Protein AF-A0A6A6SL37-F1 (afdb_monomer)

Radius of gyration: 22.67 Å; Cα contacts (8 Å, |Δi|>4): 51; chains: 1; bounding box: 58×33×56 Å

Secondary structure (DSSP, 8-state):
---------------GGG--STT-PPPGGGSSGGGHHHHH--TT-S----TTS--S-HHHHHHT-SSHHHHHHHHHHHHHHHHHHHHT--GGG--TTS-GGGGT--HHHHHHHHHHHHHHTT-

Mean predicted aligned error: 15.98 Å

pLDDT: mean 70.72, std 13.11, range [42.38, 87.75]

Sequence (123 aa):
MSSNVDIQSIIGLVPTADRSDKSYVTPAATNTSVFDILHEMDGSSHGPVNLEDPGPDFSGKFQRSATDEEASTIAVSALLQKLSRTLSLQMDSIAVSEPLSTYGIDSLLGIELRTWIGREFEC

Structure (mmCIF, N/CA/C/O backbone):
data_AF-A0A6A6SL37-F1
#
_entry.id   AF-A0A6A6SL37-F1
#
loop_
_atom_site.group_PDB
_atom_site.id
_atom_site.type_symbol
_atom_site.label_atom_id
_atom_site.label_alt_id
_atom_site.label_comp_id
_atom_site.label_asym_id
_atom_site.label_entity_id
_atom_site.label_seq_id
_atom_site.pdbx_PDB_ins_code
_atom_site.Cartn_x
_atom_site.Cartn_y
_atom_site.Cartn_z
_atom_site.occupancy
_atom_site.B_iso_or_equiv
_atom_site.auth_seq_id
_atom_site.auth_comp_id
_atom_site.auth_asym_id
_atom_site.auth_atom_id
_atom_site.pdbx_PDB_model_num
ATOM 1 N N . MET A 1 1 ? 43.478 -12.344 -37.665 1.00 43.12 1 MET A N 1
ATOM 2 C CA . MET A 1 1 ? 43.466 -10.951 -37.171 1.00 43.12 1 MET A CA 1
ATOM 3 C C . MET A 1 1 ? 42.742 -10.977 -35.837 1.00 43.12 1 MET A C 1
ATOM 5 O O . MET A 1 1 ? 41.523 -11.040 -35.826 1.00 43.12 1 MET A O 1
ATOM 9 N N . SER A 1 2 ? 43.486 -11.102 -34.737 1.00 44.41 2 SER A N 1
ATOM 10 C CA . SER A 1 2 ? 42.910 -11.184 -33.390 1.00 44.41 2 SER A CA 1
ATOM 11 C C . SER A 1 2 ? 42.631 -9.770 -32.897 1.00 44.41 2 SER A C 1
ATOM 13 O O . SER A 1 2 ? 43.567 -9.040 -32.579 1.00 44.41 2 SER A O 1
ATOM 15 N N . SER A 1 3 ? 41.363 -9.363 -32.892 1.00 53.72 3 SER A N 1
ATOM 16 C CA . SER A 1 3 ? 40.937 -8.102 -32.285 1.00 53.72 3 SER A CA 1
ATOM 17 C C . SER A 1 3 ? 41.150 -8.204 -30.776 1.00 53.72 3 SER A C 1
ATOM 19 O O . SER A 1 3 ? 40.556 -9.056 -30.119 1.00 53.72 3 SER A O 1
ATOM 21 N N . ASN A 1 4 ? 42.060 -7.390 -30.244 1.00 47.75 4 ASN A N 1
ATOM 22 C CA . ASN A 1 4 ? 42.332 -7.310 -28.815 1.00 47.75 4 ASN A CA 1
ATOM 23 C C . ASN A 1 4 ? 41.121 -6.630 -28.156 1.00 47.75 4 ASN A C 1
ATOM 25 O O . ASN A 1 4 ? 40.841 -5.468 -28.443 1.00 47.75 4 ASN A O 1
ATOM 29 N N . VAL A 1 5 ? 40.347 -7.382 -27.374 1.00 58.91 5 VAL A N 1
ATOM 30 C CA . VAL A 1 5 ? 39.223 -6.832 -26.610 1.00 58.91 5 VAL A CA 1
ATOM 31 C C . VAL A 1 5 ? 39.808 -6.237 -25.336 1.00 58.91 5 VAL A C 1
ATOM 33 O O . VAL A 1 5 ? 40.185 -6.970 -24.425 1.00 58.91 5 VAL A O 1
ATOM 36 N N . ASP A 1 6 ? 39.918 -4.913 -25.304 1.00 58.09 6 ASP A N 1
ATOM 37 C CA . ASP A 1 6 ? 40.299 -4.162 -24.112 1.00 58.09 6 ASP A CA 1
ATOM 38 C C . ASP A 1 6 ? 39.097 -4.126 -23.155 1.00 58.09 6 ASP A C 1
ATOM 40 O O . ASP A 1 6 ? 38.045 -3.573 -23.480 1.00 58.09 6 ASP A O 1
ATOM 44 N N . ILE A 1 7 ? 39.217 -4.796 -22.007 1.00 57.81 7 ILE A N 1
ATOM 45 C CA . ILE A 1 7 ? 38.164 -4.854 -20.987 1.00 57.81 7 ILE A CA 1
ATOM 46 C C . ILE A 1 7 ? 38.528 -3.854 -19.895 1.00 57.81 7 ILE A C 1
ATOM 48 O O . ILE A 1 7 ? 39.472 -4.077 -19.138 1.00 57.81 7 ILE A O 1
ATOM 52 N N . GLN A 1 8 ? 37.758 -2.772 -19.788 1.00 62.53 8 GLN A N 1
ATOM 53 C CA . GLN A 1 8 ? 37.917 -1.779 -18.727 1.00 62.53 8 GLN A CA 1
ATOM 54 C C . GLN A 1 8 ? 36.755 -1.858 -17.738 1.00 62.53 8 GLN A C 1
ATOM 56 O O . GLN A 1 8 ? 35.589 -1.793 -18.124 1.00 62.53 8 GLN A O 1
ATOM 61 N N . SER A 1 9 ? 37.082 -1.990 -16.451 1.00 63.50 9 SER A N 1
ATOM 62 C CA . SER A 1 9 ? 36.104 -1.890 -15.367 1.00 63.50 9 SER A CA 1
ATOM 63 C C . SER A 1 9 ? 35.866 -0.417 -15.043 1.00 63.50 9 SER A C 1
ATOM 65 O O . SER A 1 9 ? 36.803 0.293 -14.678 1.00 63.50 9 SER A O 1
ATOM 67 N N . ILE A 1 10 ? 34.624 0.046 -15.188 1.00 61.62 10 ILE A N 1
ATOM 68 C CA . ILE A 1 10 ? 34.210 1.408 -14.839 1.00 61.62 10 ILE A CA 1
ATOM 69 C C . ILE A 1 10 ? 33.379 1.310 -13.559 1.00 61.62 10 ILE A C 1
ATOM 71 O O . ILE A 1 10 ? 32.275 0.770 -13.567 1.00 61.62 10 ILE A O 1
ATOM 75 N N . ILE A 1 11 ? 33.926 1.811 -12.451 1.00 61.91 11 ILE A N 1
ATOM 76 C CA . ILE A 1 11 ? 33.271 1.842 -11.138 1.00 61.91 11 ILE A CA 1
ATOM 77 C C . ILE A 1 11 ? 32.997 3.305 -10.791 1.00 61.91 11 ILE A C 1
ATOM 79 O O . ILE A 1 11 ? 33.868 4.151 -10.977 1.00 61.91 11 ILE A O 1
ATOM 83 N N . GLY A 1 12 ? 31.803 3.601 -10.273 1.00 57.00 12 GLY A N 1
ATOM 84 C CA . GLY A 1 12 ? 31.431 4.961 -9.869 1.00 57.00 12 GLY A CA 1
ATOM 85 C C . GLY A 1 12 ? 30.866 5.820 -11.000 1.00 57.00 12 GLY A C 1
ATOM 86 O O . GLY A 1 12 ? 31.107 7.024 -11.029 1.00 57.00 12 GLY A O 1
ATOM 87 N N . LEU A 1 13 ? 30.126 5.219 -11.938 1.00 64.94 13 LEU A N 1
ATOM 88 C CA . LEU A 1 13 ? 29.377 5.987 -12.927 1.00 64.94 13 LEU A CA 1
ATOM 89 C C . LEU A 1 13 ? 28.265 6.769 -12.211 1.00 64.94 13 LEU A C 1
ATOM 91 O O . LEU A 1 13 ? 27.286 6.184 -11.751 1.00 64.94 13 LEU A O 1
ATOM 95 N N . VAL A 1 14 ? 28.443 8.081 -12.093 1.00 60.78 14 VAL A N 1
ATOM 96 C CA . VAL A 1 14 ? 27.416 8.985 -11.572 1.00 60.78 14 VAL A CA 1
ATOM 97 C C . VAL A 1 14 ? 26.472 9.393 -12.713 1.00 60.78 14 VAL A C 1
ATOM 99 O O . VAL A 1 14 ? 26.963 9.685 -13.812 1.00 60.78 14 VAL A O 1
ATOM 102 N N . PRO A 1 15 ? 25.140 9.408 -12.505 1.00 61.88 15 PRO A N 1
ATOM 103 C CA . PRO A 1 15 ? 24.201 9.964 -13.475 1.00 61.88 15 PRO A CA 1
ATOM 104 C C . PRO A 1 15 ? 24.580 11.400 -13.846 1.00 61.88 15 PRO A C 1
ATOM 106 O O . PRO A 1 15 ? 24.973 12.192 -12.987 1.00 61.88 15 PRO A O 1
ATOM 109 N N . THR A 1 16 ? 24.446 11.763 -15.122 1.00 57.84 16 THR A N 1
ATOM 110 C CA . THR A 1 16 ? 24.877 13.081 -15.620 1.00 57.84 16 THR A CA 1
ATOM 111 C C . THR A 1 16 ? 24.127 14.242 -14.942 1.00 57.84 16 THR A C 1
ATOM 113 O O . THR A 1 16 ? 24.664 15.344 -14.870 1.00 57.84 16 THR A O 1
ATOM 116 N N . ALA A 1 17 ? 22.937 14.003 -14.380 1.00 57.19 17 ALA A N 1
ATOM 117 C CA . ALA A 1 17 ? 22.161 14.996 -13.630 1.00 57.19 17 ALA A CA 1
ATOM 118 C C . ALA A 1 17 ? 22.800 15.418 -12.290 1.00 57.19 17 ALA A C 1
ATOM 120 O O . ALA A 1 17 ? 22.644 16.561 -11.870 1.00 57.19 17 ALA A O 1
ATOM 121 N N . ASP A 1 18 ? 23.577 14.542 -11.647 1.00 54.62 18 ASP A N 1
ATOM 122 C CA . ASP A 1 18 ? 24.293 14.831 -10.390 1.00 54.62 18 ASP A CA 1
ATOM 123 C C . ASP A 1 18 ? 25.704 15.413 -10.650 1.00 54.62 18 ASP A C 1
ATOM 125 O O . ASP A 1 18 ? 26.537 15.593 -9.763 1.00 54.62 18 ASP A O 1
ATOM 129 N N . ARG A 1 19 ? 26.001 15.763 -11.908 1.00 59.38 19 ARG A N 1
ATOM 130 C CA . ARG A 1 19 ? 27.325 16.186 -12.382 1.00 59.38 19 ARG A CA 1
ATOM 131 C C . ARG A 1 19 ? 27.595 17.676 -12.149 1.00 59.38 19 ARG A C 1
ATOM 133 O O . ARG A 1 19 ? 27.947 18.414 -13.069 1.00 59.38 19 ARG A O 1
ATOM 140 N N . SER A 1 20 ? 27.435 18.115 -10.906 1.00 55.16 20 SER A N 1
ATOM 141 C CA . SER A 1 20 ? 27.660 19.512 -10.510 1.00 55.16 20 SER A CA 1
ATOM 142 C C . SER A 1 20 ? 29.085 19.788 -9.998 1.00 55.16 20 SER A C 1
ATOM 144 O O . SER A 1 20 ? 29.453 20.953 -9.847 1.00 55.16 20 SER A O 1
ATOM 146 N N . ASP A 1 21 ? 29.914 18.756 -9.769 1.00 52.38 21 ASP A N 1
ATOM 147 C CA . ASP A 1 21 ? 31.297 18.914 -9.290 1.00 52.38 21 ASP A CA 1
ATOM 148 C C . ASP A 1 21 ? 32.352 18.892 -10.418 1.00 52.38 21 ASP A C 1
ATOM 150 O O . ASP A 1 21 ? 32.337 18.073 -11.342 1.00 52.38 21 ASP A O 1
ATOM 154 N N . LYS A 1 22 ? 33.295 19.835 -10.342 1.00 52.88 22 LYS A N 1
ATOM 155 C CA . LYS A 1 22 ? 34.121 20.348 -11.450 1.00 52.88 22 LYS A CA 1
ATOM 156 C C . LYS A 1 22 ? 35.290 19.443 -11.890 1.00 52.88 22 LYS A C 1
ATOM 158 O O . LYS A 1 22 ? 36.218 19.937 -12.525 1.00 52.88 22 LYS A O 1
ATOM 163 N N . SER A 1 23 ? 35.270 18.137 -11.612 1.00 55.53 23 SER A N 1
ATOM 164 C CA . SER A 1 23 ? 36.400 17.246 -11.956 1.00 55.53 23 SER A CA 1
ATOM 165 C C . SER A 1 23 ? 36.032 15.882 -12.553 1.00 55.53 23 SER A C 1
ATOM 167 O O . SER A 1 23 ? 36.896 15.013 -12.650 1.00 55.53 23 SER A O 1
ATOM 169 N N . TYR A 1 24 ? 34.790 15.664 -12.997 1.00 61.81 24 TYR A N 1
ATOM 170 C CA . TYR A 1 24 ? 34.427 14.396 -13.639 1.00 61.81 24 TYR A CA 1
ATOM 171 C C . TYR A 1 24 ? 34.760 14.412 -15.142 1.00 61.81 24 TYR A C 1
ATOM 173 O O . TYR A 1 24 ? 34.157 15.156 -15.922 1.00 61.81 24 TYR A O 1
ATOM 181 N N . VAL A 1 25 ? 35.717 13.580 -15.565 1.00 63.81 25 VAL A N 1
ATOM 182 C CA . VAL A 1 25 ? 36.043 13.329 -16.979 1.00 63.81 25 VAL A CA 1
ATOM 183 C C . VAL A 1 25 ? 35.194 12.157 -17.458 1.00 63.81 25 VAL A C 1
ATOM 185 O O . VAL A 1 25 ? 35.303 11.061 -16.919 1.00 63.81 25 VAL A O 1
ATOM 188 N N . THR A 1 26 ? 34.350 12.372 -18.470 1.00 60.75 26 THR A N 1
ATOM 189 C CA . THR A 1 26 ? 33.577 11.273 -19.068 1.00 60.75 26 THR A CA 1
ATOM 190 C C . THR A 1 26 ? 34.539 10.307 -19.758 1.00 60.75 26 THR A C 1
ATOM 192 O O . THR A 1 26 ? 35.241 10.732 -20.680 1.00 60.75 26 THR A O 1
ATOM 195 N N . PRO A 1 27 ? 34.579 9.020 -19.378 1.00 69.25 27 PRO A N 1
ATOM 196 C CA . PRO A 1 27 ? 35.365 8.044 -20.115 1.00 69.25 27 PRO A CA 1
ATOM 197 C C . PRO A 1 27 ? 34.751 7.839 -21.506 1.00 69.25 27 PRO A C 1
ATOM 199 O O . PRO A 1 27 ? 33.547 7.613 -21.632 1.00 69.25 27 PRO A O 1
ATOM 202 N N . ALA A 1 28 ? 35.574 7.893 -22.558 1.00 66.38 28 ALA A N 1
ATOM 203 C CA . ALA A 1 28 ? 35.127 7.859 -23.957 1.00 66.38 28 ALA A CA 1
ATOM 204 C C . ALA A 1 28 ? 34.249 6.638 -24.312 1.00 66.38 28 ALA A C 1
ATOM 206 O O . ALA A 1 28 ? 33.397 6.732 -25.191 1.00 66.38 28 ALA A O 1
ATOM 207 N N . ALA A 1 29 ? 34.398 5.522 -23.589 1.00 65.50 29 ALA A N 1
ATOM 208 C CA . ALA A 1 29 ? 33.581 4.315 -23.744 1.00 65.50 29 ALA A CA 1
ATOM 209 C C . ALA A 1 29 ? 32.082 4.525 -23.434 1.00 65.50 29 ALA A C 1
ATOM 211 O O . ALA A 1 29 ? 31.237 3.791 -23.945 1.00 65.50 29 ALA A O 1
ATOM 212 N N . THR A 1 30 ? 31.742 5.545 -22.639 1.00 65.62 30 THR A N 1
ATOM 213 C CA . THR A 1 30 ? 30.353 5.871 -22.251 1.00 65.62 30 THR A CA 1
ATOM 214 C C . THR A 1 30 ? 29.643 6.795 -23.247 1.00 65.62 30 THR A C 1
ATOM 216 O O . THR A 1 30 ? 28.460 7.085 -23.091 1.00 65.62 30 THR A O 1
ATOM 219 N N . ASN A 1 31 ? 30.342 7.227 -24.305 1.00 66.38 31 ASN A N 1
ATOM 220 C CA . ASN A 1 31 ? 29.783 8.005 -25.413 1.00 66.38 31 ASN A CA 1
ATOM 221 C C . ASN A 1 31 ? 29.324 7.087 -26.561 1.00 66.38 31 ASN A C 1
ATOM 223 O O . ASN A 1 31 ? 29.685 7.276 -27.723 1.00 66.38 31 ASN A O 1
ATOM 227 N N . THR A 1 32 ? 28.605 6.023 -26.216 1.00 74.81 32 THR A N 1
ATOM 228 C CA . THR A 1 32 ? 28.048 5.061 -27.169 1.00 74.81 32 THR A CA 1
ATOM 229 C C . THR A 1 32 ? 26.557 4.906 -26.910 1.00 74.8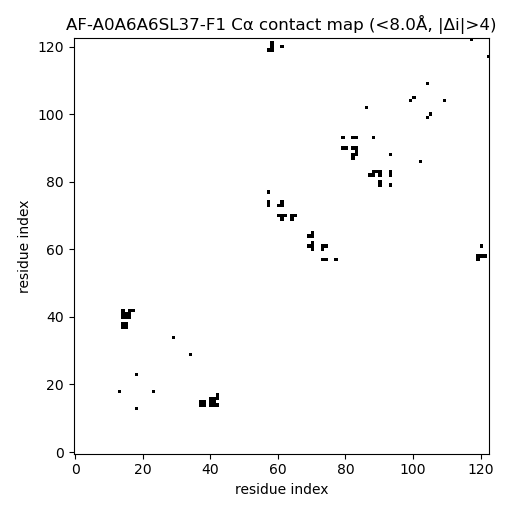1 32 THR A C 1
ATOM 231 O O . THR A 1 32 ? 26.103 5.075 -25.781 1.00 74.81 32 THR A O 1
ATOM 234 N N . SER A 1 33 ? 25.793 4.561 -27.950 1.00 67.38 33 SER A N 1
ATOM 235 C CA . SER A 1 33 ? 24.326 4.572 -27.869 1.00 67.38 33 SER A CA 1
ATOM 236 C C . SER A 1 33 ? 23.746 3.588 -26.841 1.00 67.38 33 SER A C 1
ATOM 238 O O . SER A 1 33 ? 22.665 3.800 -26.307 1.00 67.38 33 SER A O 1
ATOM 240 N N . VAL A 1 34 ? 24.496 2.547 -26.457 1.00 74.44 34 VAL A N 1
ATOM 241 C CA . VAL A 1 34 ? 24.083 1.626 -25.379 1.00 74.44 34 VAL A CA 1
ATOM 242 C C . VAL A 1 34 ? 23.994 2.300 -24.004 1.00 74.44 34 VAL A C 1
ATOM 244 O O . VAL A 1 34 ? 23.340 1.767 -23.112 1.00 74.44 34 VAL A O 1
ATOM 247 N N . PHE A 1 35 ? 24.625 3.464 -23.831 1.00 69.38 35 PHE A N 1
ATOM 248 C CA . PHE A 1 35 ? 24.573 4.253 -22.603 1.00 69.38 35 PHE A CA 1
ATOM 249 C C . PHE A 1 35 ? 23.637 5.466 -22.700 1.00 69.38 35 PHE A C 1
ATOM 251 O O . PHE A 1 35 ? 23.518 6.180 -21.709 1.00 69.38 35 PHE A O 1
ATOM 258 N N . ASP A 1 36 ? 22.930 5.686 -23.821 1.00 68.50 36 ASP A N 1
ATOM 259 C CA . ASP A 1 36 ? 21.962 6.794 -23.967 1.00 68.50 36 ASP A CA 1
ATOM 260 C C . ASP A 1 36 ? 20.890 6.767 -22.868 1.00 68.50 36 ASP A C 1
ATOM 262 O O . ASP A 1 36 ? 20.525 7.809 -22.337 1.00 68.50 36 ASP A O 1
ATOM 266 N N . ILE A 1 37 ? 20.461 5.575 -22.440 1.00 66.75 37 ILE A N 1
ATOM 267 C CA . ILE A 1 37 ? 19.490 5.414 -21.346 1.00 66.75 37 ILE A CA 1
ATOM 268 C C . ILE A 1 37 ? 20.036 6.007 -20.038 1.00 66.75 37 ILE A C 1
ATOM 270 O O . ILE A 1 37 ? 19.299 6.645 -19.297 1.00 66.75 37 ILE A O 1
ATOM 274 N N . LEU A 1 38 ? 21.337 5.854 -19.764 1.00 62.06 38 LEU A N 1
ATOM 275 C CA . LEU A 1 38 ? 21.967 6.441 -18.576 1.00 62.06 38 LEU A CA 1
ATOM 276 C C . LEU A 1 38 ? 22.142 7.962 -18.701 1.00 62.06 38 LEU A C 1
ATOM 278 O O . LEU A 1 38 ? 22.206 8.647 -17.682 1.00 62.06 38 LEU A O 1
ATOM 282 N N . HIS A 1 39 ? 22.224 8.491 -19.928 1.00 61.50 39 HIS A N 1
ATOM 283 C CA . HIS A 1 39 ? 22.208 9.937 -20.187 1.00 61.50 39 HIS A CA 1
ATOM 284 C C . HIS A 1 39 ? 20.806 10.535 -20.038 1.00 61.50 39 HIS A C 1
ATOM 286 O O . HIS A 1 39 ? 20.687 11.681 -19.616 1.00 61.50 39 HIS A O 1
ATOM 292 N N . GLU A 1 40 ? 19.763 9.765 -20.357 1.00 58.44 40 GLU A N 1
ATOM 293 C CA . GLU A 1 40 ? 18.356 10.167 -20.236 1.00 58.44 40 GLU A CA 1
ATOM 294 C C . GLU A 1 40 ? 17.802 9.995 -18.814 1.00 58.44 40 GLU A C 1
ATOM 296 O O . GLU A 1 40 ? 16.834 10.660 -18.446 1.00 58.44 40 GLU A O 1
ATOM 301 N N . MET A 1 41 ? 18.441 9.156 -17.991 1.00 58.06 41 MET A N 1
ATOM 302 C CA . MET A 1 41 ? 18.180 9.039 -16.555 1.00 58.06 41 MET A CA 1
ATOM 303 C C . MET A 1 41 ? 18.603 10.322 -15.824 1.00 58.06 41 MET A C 1
ATOM 305 O O . MET A 1 41 ? 19.590 10.370 -15.088 1.00 58.06 41 MET A O 1
ATOM 309 N N . ASP A 1 42 ? 17.820 11.380 -16.014 1.00 54.28 42 ASP A N 1
ATOM 310 C CA . ASP A 1 42 ? 17.731 12.473 -15.069 1.00 54.28 42 ASP A CA 1
ATOM 311 C C . ASP A 1 42 ? 17.355 11.869 -13.711 1.00 54.28 42 ASP A C 1
ATOM 313 O O . ASP A 1 42 ? 16.414 11.069 -13.605 1.00 54.28 42 ASP A O 1
ATOM 317 N N . GLY A 1 43 ? 18.111 12.225 -12.669 1.00 52.72 43 GLY A N 1
ATOM 318 C CA . GLY A 1 43 ? 17.919 11.738 -11.299 1.00 52.72 43 GLY A CA 1
ATOM 319 C C . GLY A 1 43 ? 16.527 12.024 -10.717 1.00 52.72 43 GLY A C 1
ATOM 320 O O . GLY A 1 43 ? 16.263 11.648 -9.579 1.00 52.72 43 GLY A O 1
ATOM 321 N N . SER A 1 44 ? 15.630 12.646 -11.486 1.00 52.06 44 SER A N 1
ATOM 322 C CA . SER A 1 44 ? 14.250 12.956 -11.129 1.00 52.06 44 SER A CA 1
ATOM 323 C C . SER A 1 44 ? 13.207 11.996 -11.713 1.00 52.06 44 SER A C 1
ATOM 325 O O . SER A 1 44 ? 12.018 12.282 -11.612 1.00 52.06 44 SER A O 1
ATOM 327 N N . SER A 1 45 ? 13.583 10.838 -12.272 1.00 47.19 45 SER A N 1
ATOM 328 C CA . SER A 1 45 ? 12.598 9.793 -12.636 1.00 47.19 45 SER A CA 1
ATOM 329 C C . SER A 1 45 ? 12.136 8.936 -11.443 1.00 47.19 45 SER A C 1
ATOM 331 O O . SER A 1 45 ? 11.603 7.849 -11.612 1.00 47.19 45 SER A O 1
ATOM 333 N N . HIS A 1 46 ? 12.305 9.419 -10.214 1.00 49.09 46 HIS A N 1
ATOM 334 C CA . HIS A 1 46 ? 11.235 9.327 -9.225 1.00 49.09 46 HIS A CA 1
ATOM 335 C C . HIS A 1 46 ? 10.659 10.733 -9.126 1.00 49.09 46 HIS A C 1
ATOM 337 O O . HIS A 1 46 ? 10.997 11.502 -8.226 1.00 49.09 46 HIS A O 1
ATOM 343 N N . GLY A 1 47 ? 9.806 11.101 -10.088 1.00 42.38 47 GLY A N 1
ATOM 344 C CA . GLY A 1 47 ? 8.904 12.215 -9.839 1.00 42.38 47 GLY A CA 1
ATOM 345 C C . GLY A 1 47 ? 8.187 11.868 -8.537 1.00 42.38 47 GLY A C 1
ATOM 346 O O . GLY A 1 47 ? 7.822 10.697 -8.389 1.00 42.38 47 GLY A O 1
ATOM 347 N N . PRO A 1 48 ? 8.044 12.794 -7.569 1.00 46.00 48 PRO A N 1
ATOM 348 C CA . PRO A 1 48 ? 7.278 12.493 -6.376 1.00 46.00 48 PRO A CA 1
ATOM 349 C C . PRO A 1 48 ? 5.942 11.975 -6.883 1.00 46.00 48 PRO A C 1
ATOM 351 O O . PRO A 1 48 ? 5.192 12.715 -7.525 1.00 46.00 48 PRO A O 1
ATOM 354 N N . VAL A 1 49 ? 5.676 10.681 -6.676 1.00 49.38 49 VAL A N 1
ATOM 355 C CA . VAL A 1 49 ? 4.316 10.184 -6.774 1.00 49.38 49 VAL A CA 1
ATOM 356 C C . VAL A 1 49 ? 3.562 11.134 -5.865 1.00 49.38 49 VAL A C 1
ATOM 358 O O . VAL A 1 49 ? 3.893 11.257 -4.685 1.00 49.38 49 VAL A O 1
ATOM 361 N N . ASN A 1 50 ? 2.702 11.966 -6.448 1.00 48.28 50 ASN A N 1
ATOM 362 C CA . ASN A 1 50 ? 1.995 12.971 -5.683 1.00 48.28 50 ASN A CA 1
ATOM 363 C C . ASN A 1 50 ? 1.019 12.185 -4.798 1.00 48.28 50 ASN A C 1
ATOM 365 O O . ASN A 1 50 ? -0.074 11.801 -5.200 1.00 48.28 50 ASN A O 1
ATOM 369 N N . LEU A 1 51 ? 1.517 11.810 -3.621 1.00 52.72 51 LEU A N 1
ATOM 370 C CA . LEU A 1 51 ? 0.848 11.027 -2.591 1.00 52.72 51 LEU A CA 1
ATOM 371 C C . LEU A 1 51 ? -0.110 11.919 -1.783 1.00 52.72 51 LEU A C 1
ATOM 373 O O . LEU A 1 51 ? -0.683 11.430 -0.815 1.00 52.72 51 LEU A O 1
ATOM 377 N N . GLU A 1 52 ? -0.245 13.191 -2.176 1.00 51.25 52 GLU A N 1
ATOM 378 C CA . GLU A 1 52 ? -1.084 14.245 -1.591 1.00 51.25 52 GLU A CA 1
ATOM 379 C C . GLU A 1 52 ? -2.438 14.377 -2.296 1.00 51.25 52 GLU A C 1
ATOM 381 O O . GLU A 1 52 ? -3.190 15.311 -2.025 1.00 51.25 52 GLU A O 1
ATOM 386 N N . ASP A 1 53 ? -2.773 13.454 -3.200 1.00 54.00 53 ASP A N 1
ATOM 387 C CA . ASP A 1 53 ? -4.150 13.341 -3.654 1.00 54.00 53 ASP A CA 1
ATOM 388 C C . ASP A 1 53 ? -5.041 13.102 -2.427 1.00 54.00 53 ASP A C 1
ATOM 390 O O . ASP A 1 53 ? -4.790 12.135 -1.693 1.00 54.00 53 ASP A O 1
ATOM 394 N N . PRO A 1 54 ? -6.036 13.973 -2.177 1.00 54.03 54 PRO A N 1
ATOM 395 C CA . PRO A 1 54 ? -6.958 13.822 -1.071 1.00 54.03 54 PRO A CA 1
ATOM 396 C C . PRO A 1 54 ? -7.862 12.635 -1.390 1.00 54.03 54 PRO A C 1
ATOM 398 O O . PRO A 1 54 ? -8.990 12.772 -1.868 1.00 54.03 54 PRO A O 1
ATOM 401 N N . GLY A 1 55 ? -7.335 11.442 -1.128 1.00 60.28 55 GLY A N 1
ATOM 402 C CA . GLY A 1 55 ? -8.133 10.253 -0.959 1.00 60.28 55 GLY A CA 1
ATOM 403 C C . GLY A 1 55 ? -9.192 10.490 0.125 1.00 60.28 55 GLY A C 1
ATOM 404 O O . GLY A 1 55 ? -9.202 11.524 0.798 1.00 60.28 55 GLY A O 1
ATOM 405 N N . PRO A 1 56 ? -10.122 9.543 0.302 1.00 65.00 56 PRO A N 1
ATOM 406 C CA . PRO A 1 56 ? -11.085 9.581 1.392 1.00 65.00 56 PRO A CA 1
ATOM 407 C C . PRO A 1 56 ? -10.395 9.982 2.698 1.00 65.00 56 PRO A C 1
ATOM 409 O O . PRO A 1 56 ? -9.314 9.484 2.984 1.00 65.00 56 PRO A O 1
ATOM 412 N N . ASP A 1 57 ? -11.024 10.860 3.477 1.00 77.25 57 ASP A N 1
ATOM 413 C CA . ASP A 1 57 ? -10.510 11.334 4.766 1.00 77.25 57 ASP A CA 1
ATOM 414 C C . ASP A 1 57 ? -10.440 10.159 5.767 1.00 77.25 57 ASP A C 1
ATOM 416 O O . ASP A 1 57 ? -11.375 9.895 6.531 1.00 77.25 57 ASP A O 1
ATOM 420 N N . PHE A 1 58 ? -9.393 9.338 5.651 1.00 80.88 58 PHE A N 1
ATOM 421 C CA . PHE A 1 58 ? -9.157 8.170 6.494 1.00 80.88 58 PHE A CA 1
ATOM 422 C C . PHE A 1 58 ? -8.604 8.605 7.839 1.00 80.88 58 PHE A C 1
ATOM 424 O O . PHE A 1 58 ? -9.018 8.040 8.844 1.00 80.88 58 PHE A O 1
ATOM 431 N N . SER A 1 59 ? -7.765 9.645 7.863 1.00 79.25 59 SER A N 1
ATOM 432 C CA . SER A 1 59 ? -7.257 10.252 9.092 1.00 79.25 59 SER A CA 1
ATOM 433 C C . SER A 1 59 ? -8.394 10.698 10.021 1.00 79.25 59 SER A C 1
ATOM 435 O O . SER A 1 59 ? -8.489 10.230 11.157 1.00 79.25 59 SER A O 1
ATOM 437 N N . GLY A 1 60 ? -9.364 11.482 9.531 1.00 80.44 60 GLY A N 1
ATOM 438 C CA . GLY A 1 60 ? -10.494 11.925 10.351 1.00 80.44 60 GLY A CA 1
ATOM 439 C C . GLY A 1 60 ? -11.472 10.806 10.712 1.00 80.44 60 GLY A C 1
ATOM 440 O O . GLY A 1 60 ? -12.083 10.852 11.779 1.00 80.44 60 GLY A O 1
ATOM 441 N N . LYS A 1 61 ? -11.617 9.764 9.880 1.00 81.62 61 LYS A N 1
ATOM 442 C CA . LYS A 1 61 ? -12.388 8.559 10.247 1.00 81.62 61 LYS A CA 1
ATOM 443 C C . LYS A 1 61 ? -11.692 7.744 11.335 1.00 81.62 61 LYS A C 1
ATOM 445 O O . LYS A 1 61 ? -12.353 7.307 12.274 1.00 81.62 61 LYS A O 1
ATOM 450 N N . PHE A 1 62 ? -10.379 7.578 11.230 1.00 82.81 62 PHE A N 1
ATOM 451 C CA . PHE A 1 62 ? -9.557 6.863 12.198 1.00 82.81 62 PHE A CA 1
ATOM 452 C C . PHE A 1 62 ? -9.588 7.571 13.558 1.00 82.81 62 PHE A C 1
ATOM 454 O O . PHE A 1 62 ? -9.912 6.947 14.562 1.00 82.81 62 PHE A O 1
ATOM 461 N N . GLN A 1 63 ? -9.401 8.896 13.584 1.00 82.50 63 GLN A N 1
ATOM 462 C CA . GLN A 1 63 ? -9.488 9.700 14.811 1.00 82.50 63 GLN A CA 1
ATOM 463 C C . GLN A 1 63 ? -10.884 9.684 15.455 1.00 82.50 63 GLN A C 1
ATOM 465 O O . GLN A 1 63 ? -11.012 9.831 16.669 1.00 82.50 63 GLN A O 1
ATOM 470 N N . ARG A 1 64 ? -11.946 9.527 14.655 1.00 82.50 64 ARG A N 1
ATOM 471 C CA . ARG A 1 64 ? -13.339 9.539 15.131 1.00 82.50 64 ARG A CA 1
ATOM 472 C C . ARG A 1 64 ? -13.897 8.150 15.447 1.00 82.50 64 ARG A C 1
ATOM 474 O O . ARG A 1 64 ? -15.057 8.050 15.845 1.00 82.50 64 ARG A O 1
ATOM 481 N N . SER A 1 65 ? -13.090 7.106 15.271 1.00 83.25 65 SER A N 1
ATOM 482 C CA . SER A 1 65 ? -13.456 5.725 15.577 1.00 83.25 65 SER A CA 1
ATOM 483 C C . SER A 1 65 ? -13.614 5.542 17.082 1.00 83.25 65 SER A C 1
ATOM 485 O O . SER A 1 65 ? -12.753 5.938 17.864 1.00 83.25 65 SER A O 1
ATOM 487 N N . ALA A 1 66 ? -14.725 4.940 17.502 1.00 77.38 66 ALA A N 1
ATOM 488 C CA . ALA A 1 66 ? -15.017 4.741 18.923 1.00 77.38 66 ALA A CA 1
ATOM 489 C C . ALA A 1 66 ? -14.353 3.482 19.507 1.00 77.38 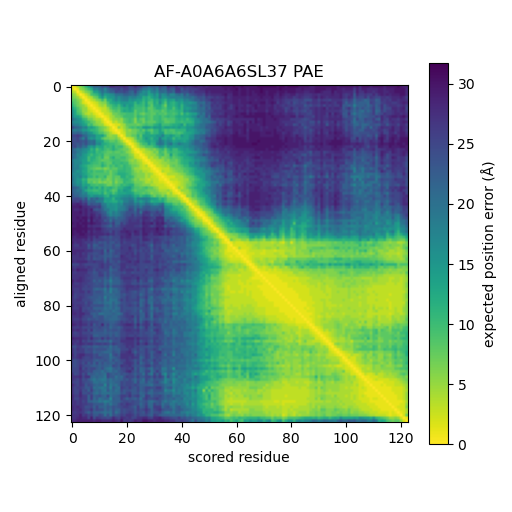66 ALA A C 1
ATOM 491 O O . ALA A 1 66 ? -14.254 3.347 20.727 1.00 77.38 66 ALA A O 1
ATOM 492 N N . THR A 1 67 ? -13.933 2.548 18.650 1.00 86.75 67 THR A N 1
ATOM 493 C CA . THR A 1 67 ? -13.371 1.250 19.041 1.00 86.75 67 THR A CA 1
ATOM 494 C C . THR A 1 67 ? -12.146 0.889 18.209 1.00 86.75 67 THR A C 1
ATOM 496 O O . THR A 1 67 ? -12.006 1.312 17.062 1.00 86.75 67 THR A O 1
ATOM 499 N N . ASP A 1 68 ? -11.272 0.076 18.803 1.00 84.50 68 ASP A N 1
ATOM 500 C CA . ASP A 1 68 ? -10.028 -0.399 18.186 1.00 84.50 68 ASP A CA 1
ATOM 501 C C . ASP A 1 68 ? -10.289 -1.236 16.917 1.00 84.50 68 ASP A C 1
ATOM 503 O O . ASP A 1 68 ? -9.605 -1.079 15.909 1.00 84.50 68 ASP A O 1
ATOM 507 N N . GLU A 1 69 ? -11.356 -2.044 16.911 1.00 86.44 69 GLU A N 1
ATOM 508 C CA . GLU A 1 69 ? -11.785 -2.817 15.733 1.00 86.44 69 GLU A CA 1
ATOM 509 C C . GLU A 1 69 ? -12.196 -1.920 14.554 1.00 86.44 69 GLU A C 1
ATOM 511 O O . GLU A 1 69 ? -11.868 -2.202 13.396 1.00 86.44 69 GLU A O 1
ATOM 516 N N . GLU A 1 70 ? -12.889 -0.815 14.837 1.00 84.38 70 GLU A N 1
ATOM 517 C CA . GLU A 1 70 ? -13.333 0.140 13.821 1.00 84.38 70 GLU A CA 1
ATOM 518 C C . GLU A 1 70 ? -12.135 0.919 13.253 1.00 84.38 70 GLU A C 1
ATOM 520 O O . GLU A 1 70 ? -11.976 1.014 12.033 1.00 84.38 70 GLU A O 1
ATOM 525 N N . ALA A 1 71 ? -11.224 1.355 14.129 1.00 84.94 71 ALA A N 1
ATOM 526 C CA . ALA A 1 71 ? -9.974 2.011 13.752 1.00 84.94 71 ALA A CA 1
ATOM 527 C C . ALA A 1 71 ? -9.077 1.093 12.899 1.00 84.94 71 ALA A C 1
ATOM 529 O O . ALA A 1 71 ? -8.566 1.513 11.859 1.00 84.94 71 ALA A O 1
ATOM 530 N N . SER A 1 72 ? -8.941 -0.179 13.285 1.00 85.38 72 SER A N 1
ATOM 531 C CA . SER A 1 72 ? -8.197 -1.198 12.535 1.00 85.38 72 SER A CA 1
ATOM 532 C C . SER A 1 72 ? -8.777 -1.408 11.135 1.00 85.38 72 SER A C 1
ATOM 534 O O . SER A 1 72 ? -8.050 -1.378 10.141 1.00 85.38 72 SER A O 1
ATOM 536 N N . THR A 1 73 ? -10.103 -1.521 11.025 1.00 86.81 73 THR A N 1
ATOM 537 C CA . THR A 1 73 ? -10.785 -1.672 9.730 1.00 86.81 73 THR A CA 1
ATOM 538 C C . THR A 1 73 ? -10.527 -0.470 8.819 1.00 86.81 73 THR A C 1
ATOM 540 O O . THR A 1 73 ? -10.238 -0.630 7.629 1.00 86.81 73 THR A O 1
ATOM 543 N N . ILE A 1 74 ? -10.574 0.742 9.377 1.00 87.62 74 ILE A N 1
ATOM 544 C CA . ILE A 1 74 ? -10.283 1.978 8.644 1.00 87.62 74 ILE A CA 1
ATOM 545 C C . ILE A 1 74 ? -8.821 2.004 8.188 1.00 87.62 74 ILE A C 1
ATOM 547 O O . ILE A 1 74 ? -8.570 2.254 7.007 1.00 87.62 74 ILE A O 1
ATOM 551 N N . ALA A 1 75 ? -7.872 1.666 9.062 1.00 86.19 75 ALA A N 1
ATOM 552 C CA . ALA A 1 75 ? -6.453 1.619 8.722 1.00 86.19 75 ALA A CA 1
ATOM 553 C C . ALA A 1 75 ? -6.148 0.605 7.607 1.00 86.19 75 ALA A C 1
ATOM 555 O O . ALA A 1 75 ? -5.463 0.933 6.638 1.00 86.19 75 ALA A O 1
ATOM 556 N N . VAL A 1 76 ? -6.714 -0.603 7.689 1.00 86.81 76 VAL A N 1
ATOM 557 C CA . VAL A 1 76 ? -6.563 -1.642 6.657 1.00 86.81 76 VAL A CA 1
ATOM 558 C C . VAL A 1 76 ? -7.160 -1.185 5.325 1.00 86.81 76 VAL A C 1
ATOM 560 O O . VAL A 1 76 ? -6.538 -1.368 4.279 1.00 86.81 76 VAL A O 1
ATOM 563 N N . SER A 1 77 ? -8.331 -0.542 5.342 1.00 86.88 77 SER A N 1
ATOM 564 C CA . SER A 1 77 ? -8.962 -0.031 4.118 1.00 86.88 77 SER A CA 1
ATOM 565 C C . SER A 1 77 ? -8.136 1.072 3.442 1.00 86.88 77 SER A C 1
ATOM 567 O O . SER A 1 77 ? -7.985 1.065 2.217 1.00 86.88 77 SER A O 1
ATOM 569 N N . ALA A 1 78 ? -7.538 1.967 4.233 1.00 87.00 78 ALA A N 1
ATOM 570 C CA . ALA A 1 78 ? -6.656 3.022 3.750 1.00 87.00 78 ALA A CA 1
ATOM 571 C C . ALA A 1 78 ? -5.376 2.434 3.139 1.00 87.00 78 ALA A C 1
ATOM 573 O O . ALA A 1 78 ? -4.966 2.830 2.047 1.00 87.00 78 ALA A O 1
ATOM 574 N N . LEU A 1 79 ? -4.782 1.436 3.804 1.00 84.94 79 LEU A N 1
ATOM 575 C CA . LEU A 1 79 ? -3.613 0.706 3.312 1.00 84.94 79 LEU A CA 1
ATOM 576 C C . LEU A 1 79 ? -3.898 -0.001 1.986 1.00 84.94 79 LEU A C 1
ATOM 578 O O . LEU A 1 79 ? -3.117 0.135 1.046 1.00 84.94 79 LEU A O 1
ATOM 582 N N . LEU A 1 80 ? -5.022 -0.714 1.874 1.00 85.56 80 LEU A N 1
ATOM 583 C CA . LEU A 1 80 ? -5.405 -1.397 0.635 1.00 85.56 80 LEU A CA 1
ATOM 584 C C . LEU A 1 80 ? -5.613 -0.414 -0.511 1.00 85.56 80 LEU A C 1
ATOM 586 O O . LEU A 1 80 ? -5.147 -0.661 -1.622 1.00 85.56 80 LEU A O 1
ATOM 590 N N . GLN A 1 81 ? -6.273 0.714 -0.250 1.00 85.31 81 GLN A N 1
ATOM 591 C CA . GLN A 1 81 ? -6.456 1.734 -1.271 1.00 85.31 81 G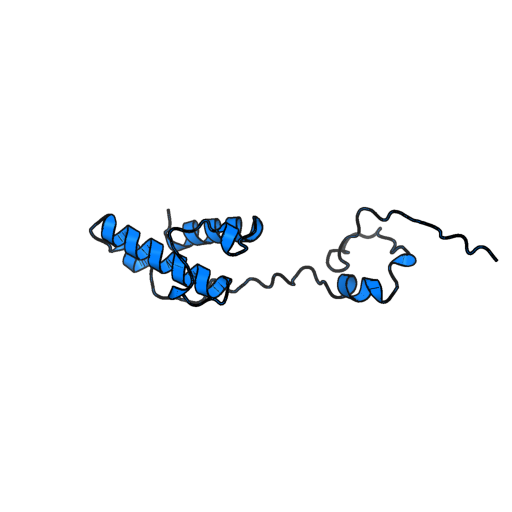LN A CA 1
ATOM 592 C C . GLN A 1 81 ? -5.109 2.333 -1.695 1.00 85.31 81 GLN A C 1
ATOM 594 O O . GLN A 1 81 ? -4.849 2.480 -2.892 1.00 85.31 81 GLN A O 1
ATOM 599 N N . LYS A 1 82 ? -4.218 2.604 -0.737 1.00 84.06 82 LYS A N 1
ATOM 600 C CA . LYS A 1 82 ? -2.874 3.106 -1.021 1.00 84.06 82 LYS A CA 1
ATOM 601 C C . LYS A 1 82 ? -2.088 2.139 -1.898 1.00 84.06 82 LYS A C 1
ATOM 603 O O . LYS A 1 82 ? -1.569 2.541 -2.935 1.00 84.06 82 LYS A O 1
ATOM 608 N N . LEU A 1 83 ? -2.069 0.863 -1.523 1.00 83.31 83 LEU A N 1
ATOM 609 C CA . LEU A 1 83 ? -1.397 -0.195 -2.270 1.00 83.31 83 LEU A CA 1
ATOM 610 C C . LEU A 1 83 ? -1.999 -0.388 -3.663 1.00 83.31 83 LEU A C 1
ATOM 612 O O . LEU A 1 83 ? -1.250 -0.481 -4.629 1.00 83.31 83 LEU A O 1
ATOM 616 N N . SER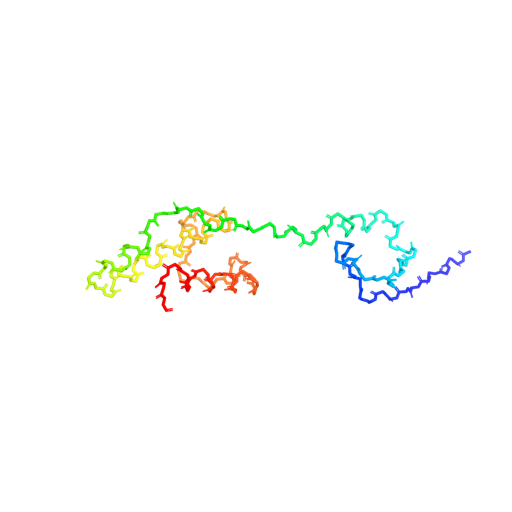 A 1 84 ? -3.329 -0.372 -3.796 1.00 83.56 84 SER A N 1
ATOM 617 C CA . SER A 1 84 ? -4.009 -0.486 -5.095 1.00 83.56 84 SER A CA 1
ATOM 618 C C . SER A 1 84 ? -3.586 0.620 -6.060 1.00 83.56 84 SER A C 1
ATOM 620 O O . SER A 1 84 ? -3.342 0.367 -7.237 1.00 83.56 84 SER A O 1
ATOM 622 N N . ARG A 1 85 ? -3.401 1.840 -5.543 1.00 81.88 85 ARG A N 1
ATOM 623 C CA . ARG A 1 85 ? -2.982 2.994 -6.335 1.00 81.88 85 ARG A CA 1
ATOM 624 C C . ARG A 1 85 ? -1.509 2.908 -6.705 1.00 81.88 85 ARG A C 1
ATOM 626 O O . ARG A 1 85 ? -1.167 3.096 -7.866 1.00 81.88 85 ARG A O 1
ATOM 633 N N . THR A 1 86 ? -0.652 2.605 -5.734 1.00 81.00 86 THR A N 1
ATOM 634 C CA . THR A 1 86 ? 0.795 2.495 -5.945 1.00 81.00 86 THR A CA 1
ATOM 635 C C . THR A 1 86 ? 1.142 1.366 -6.914 1.00 81.00 86 THR A C 1
ATOM 637 O O . THR A 1 86 ? 1.990 1.539 -7.781 1.00 81.00 86 THR A O 1
ATOM 640 N N . LEU A 1 87 ? 0.461 0.223 -6.805 1.00 81.38 87 LEU A N 1
ATOM 641 C CA . LEU A 1 87 ? 0.704 -0.956 -7.637 1.00 81.38 87 LEU A CA 1
ATOM 642 C C . LEU A 1 87 ? -0.152 -0.980 -8.914 1.00 81.38 87 LEU A C 1
ATOM 644 O O . LEU A 1 87 ? 0.014 -1.875 -9.737 1.00 81.38 87 LEU A O 1
ATOM 648 N N . SER A 1 88 ? -1.070 -0.020 -9.090 1.00 80.69 88 SER A N 1
ATOM 649 C CA . SER A 1 88 ? -2.073 -0.014 -10.171 1.00 80.69 88 SER A CA 1
ATOM 650 C C . SER A 1 88 ? -2.876 -1.325 -10.264 1.00 80.69 88 SER A C 1
ATOM 652 O O . SER A 1 88 ? -3.220 -1.791 -11.350 1.00 80.69 88 SER A O 1
ATOM 654 N N . LEU A 1 89 ? -3.172 -1.926 -9.109 1.00 79.56 89 LEU A N 1
ATOM 655 C CA . LEU A 1 89 ? -3.979 -3.139 -8.960 1.00 79.56 89 LEU A CA 1
ATOM 656 C C . LEU A 1 89 ? -5.378 -2.779 -8.451 1.00 79.56 89 LEU A C 1
ATOM 658 O O . LEU A 1 89 ? -5.586 -1.719 -7.869 1.00 79.56 89 LEU A O 1
ATOM 662 N N . GLN A 1 90 ? -6.357 -3.666 -8.630 1.00 77.56 90 GLN A N 1
ATOM 663 C CA . GLN A 1 90 ? -7.658 -3.497 -7.975 1.00 77.56 90 GLN A CA 1
ATOM 664 C C . GLN A 1 90 ? -7.543 -3.833 -6.481 1.00 77.56 90 GLN A C 1
ATOM 666 O O . GLN A 1 90 ? -6.812 -4.754 -6.123 1.00 77.56 90 GLN A O 1
ATOM 671 N N . MET A 1 91 ? -8.291 -3.138 -5.610 1.00 75.44 91 MET A N 1
ATOM 672 C CA . MET A 1 91 ? -8.309 -3.436 -4.162 1.00 75.44 91 MET A CA 1
ATOM 673 C C . MET A 1 91 ? -8.630 -4.911 -3.871 1.00 75.44 91 MET A C 1
ATOM 675 O O . MET A 1 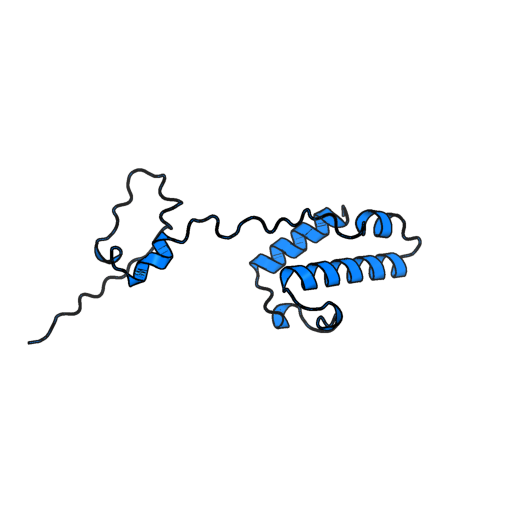91 ? -8.001 -5.497 -3.000 1.00 75.44 91 MET A O 1
ATOM 679 N N . ASP A 1 92 ? -9.534 -5.529 -4.640 1.00 77.31 92 ASP A N 1
ATOM 680 C CA . ASP A 1 92 ? -9.908 -6.950 -4.511 1.00 77.31 92 ASP A CA 1
ATOM 681 C C . ASP A 1 92 ? -8.778 -7.929 -4.875 1.00 77.31 92 ASP A C 1
ATOM 683 O O . ASP A 1 92 ? -8.817 -9.102 -4.519 1.00 77.31 92 ASP A O 1
ATOM 687 N N . SER A 1 93 ? -7.751 -7.467 -5.594 1.00 73.88 93 SER A N 1
ATOM 688 C CA . SER A 1 93 ? -6.588 -8.290 -5.955 1.00 73.88 93 SER A CA 1
ATOM 689 C C . SER A 1 93 ? -5.502 -8.303 -4.873 1.00 73.88 93 SER A C 1
ATOM 691 O O . SER A 1 93 ? -4.505 -9.013 -5.016 1.00 73.88 93 SER A O 1
ATOM 693 N N . ILE A 1 94 ? -5.671 -7.525 -3.799 1.00 77.88 94 ILE A N 1
ATOM 694 C CA . ILE A 1 94 ? -4.705 -7.403 -2.707 1.00 77.88 94 ILE A CA 1
ATOM 695 C C . ILE A 1 94 ? -5.230 -8.194 -1.509 1.00 77.88 94 ILE A C 1
ATOM 697 O O . ILE A 1 94 ? -6.176 -7.794 -0.832 1.00 77.88 94 ILE A O 1
ATOM 701 N N . ALA A 1 95 ? -4.598 -9.329 -1.235 1.00 76.00 95 ALA A N 1
ATOM 702 C CA . ALA A 1 95 ? -4.921 -10.179 -0.107 1.00 76.00 95 ALA A CA 1
ATOM 703 C C . ALA A 1 95 ? -4.166 -9.698 1.137 1.00 76.00 95 ALA A C 1
ATOM 705 O O . ALA A 1 95 ? -2.940 -9.722 1.184 1.00 76.00 95 ALA A O 1
ATOM 706 N N . VAL A 1 96 ? -4.909 -9.333 2.186 1.00 75.19 96 VAL A N 1
ATOM 707 C CA . VAL A 1 96 ? -4.353 -8.914 3.492 1.00 75.19 96 VAL A CA 1
ATOM 708 C C . VAL A 1 96 ? -3.529 -10.031 4.157 1.00 75.19 96 VAL A C 1
ATOM 710 O O . VAL A 1 96 ? -2.672 -9.764 4.991 1.00 75.19 96 VAL A O 1
ATOM 713 N N . SER A 1 97 ? -3.784 -11.291 3.788 1.00 76.19 97 SER A N 1
ATOM 714 C CA . SER A 1 97 ? -3.102 -12.466 4.342 1.00 76.19 97 SER A CA 1
ATOM 715 C C . SER A 1 97 ? -1.766 -12.792 3.664 1.00 76.19 97 SER A C 1
ATOM 717 O O . SER A 1 97 ? -1.041 -13.654 4.163 1.00 76.19 97 SER A O 1
ATOM 719 N N . GLU A 1 98 ? -1.455 -12.165 2.530 1.00 78.44 98 GLU A N 1
ATOM 720 C CA . GLU A 1 98 ? -0.234 -12.430 1.768 1.00 78.44 98 GLU A CA 1
ATOM 721 C C . GLU A 1 98 ? 0.885 -11.463 2.188 1.00 78.44 98 GLU A C 1
ATOM 723 O O . GLU A 1 98 ? 0.626 -10.288 2.473 1.00 78.44 98 GLU A O 1
ATOM 728 N N . PRO A 1 99 ? 2.152 -11.913 2.219 1.00 7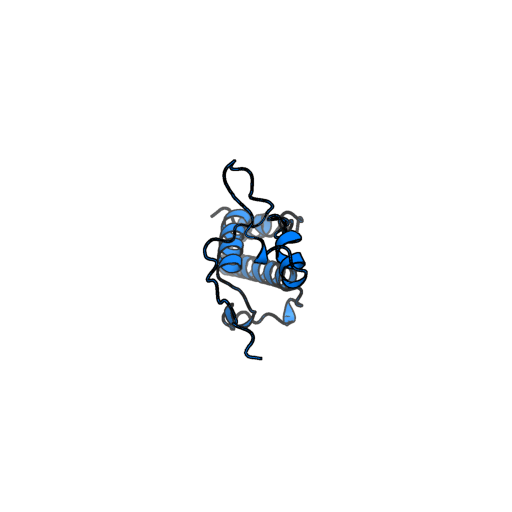8.00 99 PRO A N 1
ATOM 729 C CA . PRO A 1 99 ? 3.265 -11.020 2.494 1.00 78.00 99 PRO A CA 1
ATOM 730 C C . PRO A 1 99 ? 3.398 -9.970 1.383 1.00 78.00 99 PRO A C 1
ATOM 732 O O . PRO A 1 99 ? 3.331 -10.280 0.195 1.00 78.00 99 PRO A O 1
ATOM 735 N N . LEU A 1 100 ? 3.676 -8.721 1.770 1.00 73.06 100 LEU A N 1
ATOM 736 C CA . LEU A 1 100 ? 3.825 -7.591 0.842 1.00 73.06 100 LEU A CA 1
ATOM 737 C C . LEU A 1 100 ? 4.886 -7.834 -0.250 1.00 73.06 100 LEU A C 1
ATOM 739 O O . LEU A 1 100 ? 4.757 -7.325 -1.361 1.00 73.06 100 LEU A O 1
ATOM 743 N N . SER A 1 101 ? 5.899 -8.659 0.028 1.00 75.38 101 SER A N 1
ATOM 744 C CA . SER A 1 101 ? 6.929 -9.052 -0.941 1.00 75.38 101 SER A CA 1
ATOM 745 C C . SER A 1 101 ? 6.367 -9.782 -2.171 1.00 75.38 101 SER A C 1
ATOM 747 O O . SER A 1 101 ? 6.941 -9.652 -3.249 1.00 75.38 101 SER A O 1
ATOM 749 N N . THR A 1 102 ? 5.238 -10.496 -2.051 1.00 78.81 102 THR A N 1
ATOM 750 C CA . THR A 1 102 ? 4.571 -11.165 -3.188 1.00 78.81 102 THR A CA 1
ATOM 751 C C . THR A 1 102 ? 4.088 -10.158 -4.238 1.00 78.81 102 THR A C 1
ATOM 753 O O . THR A 1 102 ? 4.027 -10.476 -5.423 1.00 78.81 102 THR A O 1
ATOM 756 N N . TYR A 1 103 ? 3.808 -8.919 -3.827 1.00 74.62 103 TYR A N 1
ATOM 757 C CA . TYR A 1 103 ? 3.337 -7.843 -4.701 1.00 74.62 103 TYR A CA 1
ATOM 758 C C . TYR A 1 103 ? 4.468 -7.012 -5.325 1.00 74.62 103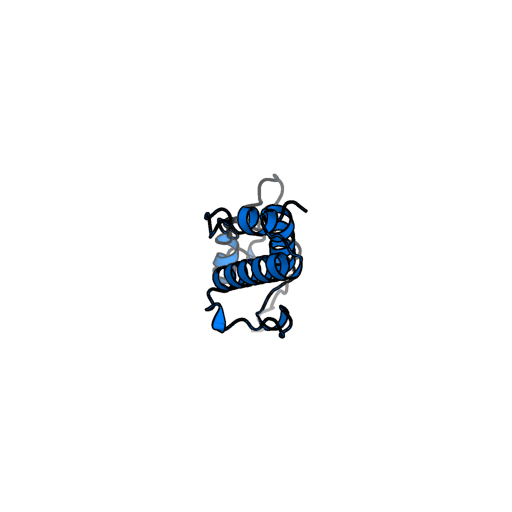 TYR A C 1
ATOM 760 O O . TYR A 1 103 ? 4.205 -5.979 -5.936 1.00 74.62 103 TYR A O 1
ATOM 768 N N . GLY A 1 104 ? 5.727 -7.438 -5.174 1.00 74.25 104 GLY A N 1
ATOM 769 C CA . GLY A 1 104 ? 6.879 -6.704 -5.703 1.00 74.25 104 GLY A CA 1
ATOM 770 C C . GLY A 1 104 ? 7.207 -5.432 -4.920 1.00 74.25 104 GLY A C 1
ATOM 771 O O . GLY A 1 104 ? 7.870 -4.545 -5.452 1.00 74.25 104 GLY A O 1
ATOM 772 N N . ILE A 1 105 ? 6.754 -5.328 -3.663 1.00 80.31 105 ILE A N 1
ATOM 773 C CA . ILE A 1 105 ? 7.163 -4.236 -2.776 1.00 80.31 105 ILE A CA 1
ATOM 774 C C . ILE A 1 105 ? 8.646 -4.411 -2.440 1.00 80.31 105 ILE A C 1
ATOM 776 O O . ILE A 1 105 ? 9.022 -5.300 -1.674 1.00 80.31 105 ILE A O 1
ATOM 780 N N . ASP A 1 106 ? 9.477 -3.554 -3.033 1.00 81.38 106 ASP A N 1
ATOM 781 C CA . ASP A 1 106 ? 10.906 -3.445 -2.742 1.00 81.38 106 ASP A CA 1
ATOM 782 C C . ASP A 1 106 ? 11.161 -2.641 -1.448 1.00 81.38 106 ASP A C 1
ATOM 784 O O . ASP A 1 106 ? 10.263 -2.001 -0.893 1.00 81.38 106 ASP A O 1
ATOM 788 N N . SER A 1 107 ? 12.404 -2.650 -0.961 1.00 84.12 107 SER A N 1
ATOM 789 C CA . SER A 1 107 ? 12.825 -1.917 0.238 1.00 84.12 107 SER A CA 1
ATOM 790 C C . SER A 1 107 ? 12.517 -0.420 0.159 1.00 84.12 107 SER A C 1
ATOM 792 O O . SER A 1 107 ? 12.100 0.159 1.163 1.00 84.12 107 SER A O 1
ATOM 794 N N . LEU A 1 108 ? 12.672 0.207 -1.015 1.00 83.62 108 LEU A N 1
ATOM 795 C CA . LEU A 1 108 ? 12.343 1.627 -1.192 1.00 83.62 108 LEU A CA 1
ATOM 796 C C . LEU A 1 108 ? 10.847 1.886 -0.963 1.00 83.62 108 LEU A C 1
ATOM 798 O O . LEU A 1 108 ? 10.476 2.740 -0.157 1.00 83.62 108 LEU A O 1
ATOM 802 N N . LEU A 1 109 ? 9.999 1.070 -1.589 1.00 80.31 109 LEU A N 1
ATOM 803 C CA . LEU A 1 109 ? 8.550 1.202 -1.487 1.00 80.31 109 LEU A CA 1
ATOM 804 C C . LEU A 1 109 ? 8.046 0.900 -0.066 1.00 80.31 109 LEU A C 1
ATOM 806 O O . LEU A 1 109 ? 7.107 1.533 0.416 1.00 80.31 109 LEU A O 1
ATOM 810 N N . GLY A 1 110 ? 8.705 -0.017 0.650 1.00 81.38 110 GLY A N 1
ATOM 811 C CA . GLY A 1 110 ? 8.441 -0.269 2.068 1.00 81.38 110 GLY A CA 1
ATOM 812 C C . GLY A 1 110 ? 8.741 0.941 2.966 1.00 81.38 110 GLY A C 1
ATOM 813 O O . GLY A 1 110 ? 7.967 1.242 3.879 1.00 81.38 110 GLY A O 1
ATOM 814 N N . ILE A 1 111 ? 9.831 1.669 2.697 1.00 85.06 111 ILE A N 1
ATOM 815 C CA . ILE A 1 111 ? 10.188 2.896 3.429 1.00 85.06 111 ILE A CA 1
ATOM 816 C C . ILE A 1 111 ? 9.175 4.013 3.143 1.00 85.06 111 ILE A C 1
ATOM 818 O 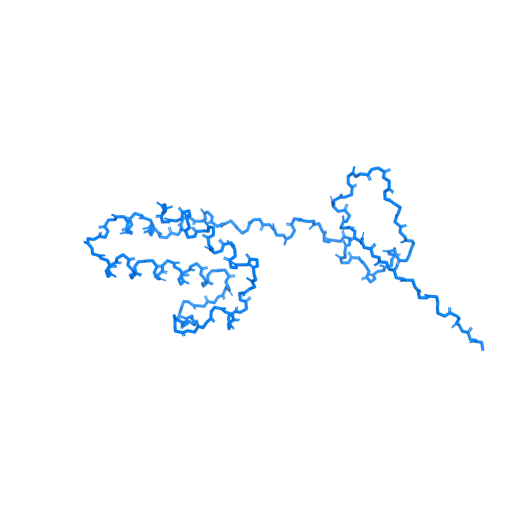O . ILE A 1 111 ? 8.744 4.709 4.071 1.00 85.06 111 ILE A O 1
ATOM 822 N N . GLU A 1 112 ? 8.757 4.169 1.887 1.00 84.00 112 GLU A N 1
ATOM 823 C CA . GLU A 1 112 ? 7.723 5.135 1.504 1.00 84.00 112 GLU A CA 1
ATOM 824 C C . GLU A 1 112 ? 6.381 4.819 2.168 1.00 84.00 112 GLU A C 1
ATOM 826 O O . GLU A 1 112 ? 5.750 5.715 2.734 1.00 84.00 112 GLU A O 1
ATOM 831 N N . LEU A 1 113 ? 5.979 3.544 2.190 1.00 84.75 113 LEU A N 1
ATOM 832 C CA . LEU A 1 113 ? 4.752 3.102 2.850 1.00 84.75 113 LEU A CA 1
ATOM 833 C C . LEU A 1 113 ? 4.778 3.422 4.349 1.00 84.75 113 LEU A C 1
ATOM 835 O O . LEU A 1 113 ? 3.829 4.008 4.865 1.00 84.75 113 LEU A O 1
ATOM 839 N N . ARG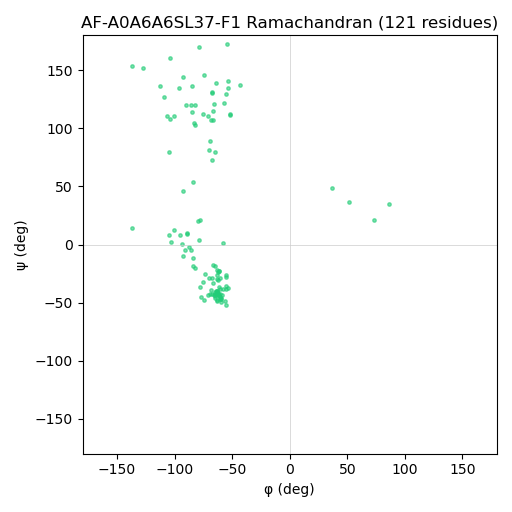 A 1 114 ? 5.883 3.114 5.044 1.00 84.50 114 ARG A N 1
ATOM 840 C CA . ARG A 1 114 ? 6.060 3.458 6.466 1.00 84.50 114 ARG A CA 1
ATOM 841 C C . ARG A 1 114 ? 5.952 4.963 6.704 1.00 84.50 114 ARG A C 1
ATOM 843 O O . ARG A 1 114 ? 5.323 5.391 7.670 1.00 84.50 114 ARG A O 1
ATOM 850 N N . THR A 1 115 ? 6.578 5.757 5.841 1.00 87.75 115 THR A N 1
ATOM 851 C CA . THR A 1 115 ? 6.555 7.223 5.936 1.00 87.75 115 THR A CA 1
ATOM 852 C C . THR A 1 115 ? 5.144 7.766 5.731 1.00 87.75 115 THR A C 1
ATOM 854 O O . THR A 1 115 ? 4.717 8.660 6.459 1.00 87.75 115 THR A O 1
ATOM 857 N N . TRP A 1 116 ? 4.398 7.203 4.778 1.00 86.62 116 TRP A N 1
ATOM 858 C CA . TRP A 1 116 ? 3.010 7.578 4.545 1.00 86.62 116 TRP A CA 1
ATOM 859 C C . TRP A 1 116 ? 2.110 7.216 5.732 1.00 86.62 116 TRP A C 1
ATOM 861 O O . TRP A 1 116 ? 1.358 8.077 6.165 1.00 86.62 116 TRP A O 1
ATOM 871 N N . ILE A 1 117 ? 2.233 6.016 6.315 1.00 85.00 117 ILE A N 1
ATOM 872 C CA . ILE A 1 117 ? 1.443 5.607 7.495 1.00 85.00 117 ILE A CA 1
ATOM 873 C C . ILE A 1 117 ? 1.631 6.598 8.649 1.00 85.00 117 ILE A C 1
ATOM 875 O O . ILE A 1 117 ? 0.651 7.060 9.225 1.00 85.00 117 ILE A O 1
ATOM 879 N N . GLY A 1 118 ? 2.882 6.953 8.964 1.00 84.88 118 GLY A N 1
ATOM 880 C CA . GLY A 1 118 ? 3.174 7.902 10.043 1.00 84.88 118 GLY A CA 1
ATOM 881 C C . GLY A 1 118 ? 2.595 9.298 9.794 1.00 84.88 118 GLY A C 1
ATOM 882 O O . GLY A 1 118 ? 2.224 9.983 10.739 1.00 84.88 118 GLY A O 1
ATOM 883 N N . ARG A 1 119 ? 2.476 9.706 8.524 1.00 84.12 119 ARG A N 1
ATOM 884 C CA . ARG A 1 119 ? 1.833 10.969 8.141 1.00 84.12 119 ARG A CA 1
ATOM 885 C C . ARG A 1 119 ? 0.306 10.885 8.203 1.00 84.12 119 ARG A C 1
ATOM 887 O O . ARG A 1 119 ? -0.321 11.810 8.691 1.00 84.12 119 ARG A O 1
ATOM 894 N N . GLU A 1 120 ? -0.277 9.813 7.674 1.00 81.31 120 GLU A N 1
ATOM 895 C CA . GLU A 1 120 ? -1.729 9.644 7.528 1.00 81.31 120 GLU A CA 1
ATOM 896 C C . GLU A 1 120 ? -2.428 9.486 8.884 1.00 81.31 120 GLU A C 1
ATOM 898 O O . GLU A 1 120 ? -3.506 10.035 9.104 1.00 81.31 120 GLU A O 1
ATOM 903 N N . PHE A 1 121 ? -1.800 8.762 9.812 1.00 81.62 121 PHE A N 1
ATOM 904 C CA . PHE A 1 121 ? -2.396 8.432 11.107 1.00 81.62 121 PHE A CA 1
ATOM 905 C C . PHE A 1 121 ? -1.829 9.232 12.283 1.00 81.62 121 PHE A C 1
ATOM 907 O O . PHE A 1 121 ? -2.161 8.901 13.417 1.00 81.62 121 PHE A O 1
ATOM 914 N N . GLU A 1 122 ? -0.997 10.252 12.025 1.00 67.75 122 GLU A N 1
ATOM 915 C CA . GLU A 1 122 ? -0.391 11.148 13.034 1.00 67.75 122 GLU A CA 1
ATOM 916 C C . GLU A 1 122 ? -0.008 10.422 14.344 1.00 67.75 122 GLU A C 1
ATOM 918 O O . GLU A 1 122 ? -0.393 10.834 15.439 1.00 67.75 122 GLU A O 1
ATOM 923 N N . CYS A 1 123 ? 0.688 9.285 14.214 1.00 53.00 123 CYS A N 1
ATOM 924 C CA . CYS A 1 123 ? 1.113 8.439 15.335 1.00 53.00 123 CYS A CA 1
ATOM 925 C C . CYS A 1 123 ? 2.413 8.927 15.984 1.00 53.00 123 CYS A C 1
ATOM 927 O O . CYS A 1 123 ? 3.320 9.371 15.240 1.00 53.00 123 CYS A O 1
#

Organism: NCBI:txid1314788

Foldseek 3Di:
DDDDDDDDDDPDDDQVLVVPDDDDDDDPVCPDPVNVVSPVPNVCVPPPPPPVPPDPLLQVQLVPDPDPVSNVVSLVVVLLVSCCVVLVHDSVVDDPPDDPVVSVCDPVNVVVSVVVSCVSNVD

Solvent-accessible surface area (backbone atoms only — not comparable to full-atom values): 8038 Å² total; per-residue (Å²): 136,84,81,82,81,84,83,80,89,84,81,83,85,69,46,66,66,76,64,80,63,98,78,80,76,81,60,74,85,64,78,40,78,90,39,47,65,52,68,68,41,44,84,58,82,68,58,78,75,75,79,78,63,84,60,79,71,48,44,64,50,38,75,66,39,91,44,72,70,55,27,48,52,45,52,53,52,51,50,40,51,49,48,18,62,76,68,74,45,57,56,90,76,59,60,91,88,55,65,63,62,81,76,69,55,46,75,68,55,51,52,51,50,53,54,48,50,46,63,54,62,70,109

Nearest PDB structures (foldseek):
  8ahq-assembly1_C  TM=9.037E-01  e=2.062E-01  Streptomyces virginiae
  8cg6-assembly1_C  TM=8.182E-01  e=7.414E-01  Cercospora nicotianae
  2rld-assembly1_E  TM=4.123E-01  e=4.916E+00  Bacteroides thetaiotaomicron VPI-5482

InterPro domains:
  IPR006162 Phosphopantetheine attachment site [PS00012] (102-117)
  IPR009081 Phosphopantetheine binding ACP domain [PF23297] (71-122)
  IPR009081 Phosphopantetheine binding ACP domain [PS50075] (70-123)
  IPR036736 ACP-like superfamily [G3DSA:1.10.1200.10] (62-123)
  IPR036736 ACP-like superfamily [SSF47336] (75-122)